Protein AF-A0A5J4Q6C2-F1 (afdb_monomer_lite)

Organism: NCBI:txid433724

Structure (mmCIF, N/CA/C/O backbone):
data_AF-A0A5J4Q6C2-F1
#
_entry.id   AF-A0A5J4Q6C2-F1
#
loop_
_atom_site.group_PDB
_atom_site.id
_atom_site.type_symbol
_atom_site.label_atom_id
_atom_site.label_alt_id
_atom_site.label_comp_id
_atom_site.label_asym_id
_atom_site.label_entity_id
_atom_site.label_seq_id
_atom_site.pdbx_PDB_ins_code
_atom_site.Cartn_x
_atom_site.Cartn_y
_atom_site.Cartn_z
_atom_site.occupancy
_atom_site.B_iso_or_equiv
_atom_site.auth_seq_id
_atom_site.auth_comp_id
_atom_site.auth_asym_id
_atom_site.auth_atom_id
_atom_site.pdbx_PDB_model_num
ATOM 1 N N . MET A 1 1 ? 14.362 -7.631 -6.590 1.00 84.69 1 MET A N 1
ATOM 2 C CA . MET A 1 1 ? 13.010 -8.048 -6.154 1.00 84.69 1 MET A CA 1
ATOM 3 C C . MET A 1 1 ? 12.678 -9.332 -6.895 1.00 84.69 1 MET A C 1
ATOM 5 O O . MET A 1 1 ? 13.134 -9.433 -8.028 1.00 84.69 1 MET A O 1
ATOM 9 N N . PRO A 1 2 ? 11.970 -10.298 -6.285 1.00 91.44 2 PRO A N 1
ATOM 10 C CA . PRO A 1 2 ? 11.477 -11.477 -7.006 1.00 91.44 2 PRO A CA 1
ATOM 11 C C . PRO A 1 2 ? 10.452 -11.063 -8.069 1.00 91.44 2 PRO A C 1
ATOM 13 O O . PRO A 1 2 ? 9.849 -9.998 -7.936 1.00 91.44 2 PRO A O 1
ATOM 16 N N . ASP A 1 3 ? 10.239 -11.895 -9.088 1.00 93.44 3 ASP A N 1
ATOM 17 C CA . ASP A 1 3 ? 9.313 -11.585 -10.184 1.00 93.44 3 ASP A CA 1
ATOM 18 C C . ASP A 1 3 ? 7.889 -11.348 -9.668 1.00 93.44 3 ASP A C 1
ATOM 20 O O . ASP A 1 3 ? 7.301 -10.309 -9.969 1.00 93.44 3 ASP A O 1
ATOM 24 N N . THR A 1 4 ? 7.373 -12.232 -8.810 1.00 95.50 4 THR A N 1
ATOM 25 C CA . THR A 1 4 ? 6.121 -12.018 -8.069 1.00 95.50 4 THR A CA 1
ATOM 26 C C . THR A 1 4 ? 6.303 -12.245 -6.570 1.00 95.50 4 THR A C 1
ATOM 28 O O . THR A 1 4 ? 7.171 -13.003 -6.136 1.00 95.50 4 THR A O 1
ATOM 31 N N . PHE A 1 5 ? 5.512 -11.552 -5.750 1.00 96.12 5 PHE A N 1
ATOM 32 C CA . PHE A 1 5 ? 5.526 -11.708 -4.294 1.00 96.12 5 PHE A CA 1
ATOM 33 C C . PHE A 1 5 ? 4.221 -11.241 -3.647 1.00 96.12 5 PHE A C 1
ATOM 35 O O . PHE A 1 5 ? 3.514 -10.386 -4.180 1.00 96.12 5 PHE A O 1
ATOM 42 N N . PHE A 1 6 ? 3.934 -11.764 -2.456 1.00 97.75 6 PHE A N 1
ATOM 43 C CA . PHE A 1 6 ? 2.833 -11.296 -1.618 1.00 97.75 6 PHE A CA 1
ATOM 44 C C . PHE A 1 6 ? 3.297 -10.239 -0.611 1.00 97.75 6 PHE A C 1
ATOM 46 O O . PHE A 1 6 ? 4.361 -10.376 -0.009 1.00 97.75 6 PHE A O 1
ATOM 53 N N . ILE A 1 7 ? 2.495 -9.195 -0.393 1.00 97.69 7 ILE A N 1
ATOM 54 C CA . ILE A 1 7 ? 2.758 -8.156 0.617 1.00 97.69 7 ILE A CA 1
ATOM 55 C C . ILE A 1 7 ? 1.456 -7.624 1.228 1.00 97.69 7 ILE A C 1
ATOM 57 O O . ILE A 1 7 ? 0.423 -7.574 0.555 1.00 97.69 7 ILE A O 1
ATOM 61 N N . LYS A 1 8 ? 1.496 -7.192 2.498 1.00 97.19 8 LYS A N 1
ATOM 62 C CA . LYS A 1 8 ? 0.389 -6.476 3.161 1.00 97.19 8 LYS A CA 1
ATOM 63 C C . LYS A 1 8 ? 0.413 -5.003 2.769 1.00 97.19 8 LYS A C 1
ATOM 65 O O . LYS A 1 8 ? 0.786 -4.133 3.562 1.00 97.19 8 LYS A O 1
ATOM 70 N N . TRP A 1 9 ? 0.111 -4.747 1.503 1.00 96.56 9 TRP A N 1
ATOM 71 C CA . TRP A 1 9 ? 0.002 -3.416 0.912 1.00 96.56 9 TRP A CA 1
ATOM 72 C C . TRP A 1 9 ? -0.647 -3.517 -0.466 1.00 96.56 9 TRP A C 1
ATOM 74 O O . TRP A 1 9 ? -0.399 -4.486 -1.174 1.00 96.56 9 TRP A O 1
ATOM 84 N N . THR A 1 10 ? -1.418 -2.516 -0.885 1.00 94.00 10 THR A N 1
ATOM 85 C CA . THR A 1 10 ? -1.901 -2.396 -2.270 1.00 94.00 10 THR A CA 1
ATOM 86 C C . THR A 1 10 ? -1.626 -1.017 -2.844 1.00 94.00 10 THR A C 1
ATOM 88 O O . THR A 1 10 ? -1.956 -0.002 -2.224 1.00 94.00 10 THR A O 1
ATOM 91 N N . GLY A 1 11 ? -1.094 -0.989 -4.065 1.00 87.75 11 GLY A N 1
ATOM 92 C CA . GLY A 1 11 ? -0.982 0.221 -4.870 1.00 87.75 11 GLY A CA 1
ATOM 93 C C . GLY A 1 11 ? -2.296 0.603 -5.552 1.00 87.75 11 GLY A C 1
ATOM 94 O O . GLY A 1 11 ? -3.232 -0.189 -5.633 1.00 87.75 11 GLY A O 1
ATOM 95 N N . SER A 1 12 ? -2.355 1.833 -6.064 1.00 87.06 12 SER A N 1
ATOM 96 C CA . SER A 1 12 ? -3.501 2.360 -6.821 1.00 87.06 12 SER A CA 1
ATOM 97 C C . SER A 1 12 ? -3.299 2.356 -8.340 1.00 87.06 12 SER A C 1
ATOM 99 O O . SER A 1 12 ? -4.213 2.729 -9.071 1.00 87.06 12 SER A O 1
ATOM 101 N N . TRP A 1 13 ? -2.111 1.991 -8.828 1.00 86.31 13 TRP A N 1
ATOM 102 C CA . TRP A 1 13 ? -1.791 1.929 -10.258 1.00 86.31 13 TRP A CA 1
ATOM 103 C C . TRP A 1 13 ? -1.646 0.479 -10.690 1.00 86.31 13 TRP A C 1
ATOM 105 O O . TRP A 1 13 ? -0.962 -0.282 -10.012 1.00 86.31 13 TRP A O 1
ATOM 115 N N . GLY A 1 14 ? -2.281 0.116 -11.808 1.00 86.00 14 GLY A N 1
ATOM 116 C CA . GLY A 1 14 ? -2.191 -1.241 -12.350 1.00 86.00 14 GLY A CA 1
ATOM 117 C C . GLY A 1 14 ? -2.657 -2.314 -11.362 1.00 86.00 14 GLY A C 1
ATOM 118 O O . GLY A 1 14 ? -1.947 -3.290 -11.149 1.00 86.00 14 GLY A O 1
ATOM 119 N N . TRP A 1 15 ? -3.809 -2.110 -10.715 1.00 93.19 15 TRP A N 1
ATOM 120 C CA . TRP A 1 15 ? -4.360 -3.042 -9.729 1.00 93.19 15 TRP A CA 1
ATOM 121 C C . TRP A 1 15 ? -5.584 -3.778 -10.288 1.00 93.19 15 TRP A C 1
ATOM 123 O O . TRP A 1 15 ? -6.298 -3.263 -11.147 1.00 93.19 15 TRP A O 1
ATOM 133 N N . ALA A 1 16 ? -5.838 -4.969 -9.756 1.00 93.94 16 ALA A N 1
ATOM 134 C CA . ALA A 1 16 ? -7.052 -5.738 -9.993 1.00 93.94 16 ALA A CA 1
ATOM 135 C C . ALA A 1 16 ? -7.453 -6.456 -8.700 1.00 93.94 16 ALA A C 1
ATOM 137 O O . ALA A 1 16 ? -6.629 -6.674 -7.808 1.00 93.94 16 ALA A O 1
ATOM 138 N N . THR A 1 17 ? -8.723 -6.833 -8.586 1.00 96.19 17 THR A N 1
ATOM 139 C CA . THR A 1 17 ? -9.214 -7.622 -7.457 1.00 96.19 17 THR A CA 1
ATOM 140 C C . THR A 1 17 ? -10.336 -8.551 -7.894 1.00 96.19 17 THR A C 1
ATOM 142 O O . THR A 1 17 ? -11.025 -8.291 -8.877 1.00 96.19 17 THR A O 1
ATOM 145 N N . TRP A 1 18 ? -10.520 -9.636 -7.149 1.00 96.31 18 TRP A N 1
ATOM 146 C CA . TRP A 1 18 ? -11.622 -10.571 -7.349 1.00 96.31 18 TRP A CA 1
ATOM 147 C C . TRP A 1 18 ? -12.850 -10.117 -6.558 1.00 96.31 18 TRP A C 1
ATOM 149 O O . TRP A 1 18 ? -12.697 -9.568 -5.466 1.00 96.31 18 TRP A O 1
ATOM 159 N N . ASP A 1 19 ? -14.056 -10.440 -7.036 1.00 97.56 19 ASP A N 1
ATOM 160 C CA . ASP A 1 19 ? -15.325 -10.130 -6.346 1.00 97.56 19 ASP A CA 1
ATOM 161 C C . ASP A 1 19 ? -15.301 -10.528 -4.859 1.00 97.56 19 ASP A C 1
ATOM 163 O O . ASP A 1 19 ? -15.610 -9.731 -3.973 1.00 97.56 19 ASP A O 1
ATOM 167 N N . LYS A 1 20 ? -14.817 -11.742 -4.566 1.00 96.81 20 LYS A N 1
ATOM 168 C CA . LYS A 1 20 ? -14.686 -12.242 -3.190 1.00 96.81 20 LYS A CA 1
ATOM 169 C C . LYS A 1 20 ? -13.833 -11.340 -2.295 1.00 96.81 20 LYS A C 1
ATOM 171 O O . LYS A 1 20 ? -14.146 -11.177 -1.124 1.00 96.81 20 LYS A O 1
ATOM 176 N N . SER A 1 21 ? -12.766 -10.759 -2.842 1.00 96.00 21 SER A N 1
ATOM 177 C CA . SER A 1 21 ? -11.870 -9.873 -2.104 1.00 96.00 21 SER A CA 1
ATOM 178 C C . SER A 1 21 ? -12.471 -8.478 -1.980 1.00 96.00 21 SER A C 1
ATOM 180 O O . SER A 1 21 ? -12.341 -7.856 -0.930 1.00 96.00 21 SER A O 1
ATOM 182 N N . TRP A 1 22 ? -13.177 -8.007 -3.012 1.00 96.69 22 TRP A N 1
ATOM 183 C CA . TRP A 1 22 ? -13.838 -6.702 -3.012 1.00 96.69 22 TRP A CA 1
ATOM 184 C C . TRP A 1 22 ? -14.876 -6.556 -1.895 1.00 96.69 22 TRP A C 1
ATOM 186 O O . TRP A 1 22 ? -14.991 -5.488 -1.298 1.00 96.69 22 TRP A O 1
ATOM 196 N N . LYS A 1 23 ? -15.547 -7.652 -1.518 1.00 97.69 23 LYS A N 1
ATOM 197 C CA . LYS A 1 23 ? -16.475 -7.706 -0.371 1.00 97.69 23 LYS A CA 1
ATOM 198 C C . LYS A 1 23 ? -15.844 -7.311 0.969 1.00 97.69 23 LYS A C 1
ATOM 200 O O . LYS A 1 23 ? -16.567 -7.014 1.914 1.00 97.69 23 LYS A O 1
ATOM 205 N N . HIS A 1 24 ? -14.515 -7.289 1.078 1.00 97.44 24 HIS A N 1
ATOM 206 C CA . HIS A 1 24 ? -13.821 -6.821 2.279 1.00 97.44 24 HIS A CA 1
ATOM 207 C C . HIS A 1 24 ? -13.641 -5.303 2.348 1.00 97.44 24 HIS A C 1
ATOM 209 O O . HIS A 1 24 ? -13.173 -4.810 3.376 1.00 97.44 24 HIS A O 1
ATOM 215 N N . PHE A 1 25 ? -13.974 -4.563 1.288 1.00 98.06 25 PHE A N 1
ATOM 216 C CA . PHE A 1 25 ? -13.825 -3.116 1.277 1.00 98.06 25 PHE A CA 1
ATOM 217 C C . PHE A 1 25 ? -14.717 -2.463 2.336 1.00 98.06 25 PHE A C 1
ATOM 219 O O . PHE A 1 25 ? -15.936 -2.618 2.331 1.00 98.06 25 PHE A O 1
ATOM 226 N N . ASN A 1 26 ? -14.097 -1.686 3.223 1.00 98.00 26 ASN A N 1
ATOM 227 C CA . ASN A 1 26 ? -14.793 -0.850 4.183 1.00 98.00 26 ASN A CA 1
ATOM 228 C C . ASN A 1 26 ? -14.675 0.624 3.749 1.00 98.00 26 ASN A C 1
ATOM 230 O O . ASN A 1 26 ? -13.583 1.198 3.785 1.00 98.00 26 ASN A O 1
ATOM 234 N N . PRO A 1 27 ? -15.777 1.282 3.350 1.00 97.00 27 PRO A N 1
ATOM 235 C CA . PRO A 1 27 ? -15.735 2.689 2.970 1.00 97.00 27 PRO A CA 1
ATOM 236 C C . PRO A 1 27 ? -15.605 3.637 4.175 1.00 97.00 27 PRO A C 1
ATOM 238 O O . PRO A 1 27 ? -15.321 4.821 3.978 1.00 97.00 27 PRO A O 1
ATOM 241 N N . ASN A 1 28 ? -15.798 3.170 5.410 1.00 98.19 28 ASN A N 1
ATOM 242 C CA . ASN A 1 28 ? -15.724 4.000 6.608 1.00 98.19 28 ASN A CA 1
ATOM 243 C C . ASN A 1 28 ? -14.264 4.181 7.064 1.00 98.19 28 ASN A C 1
ATOM 245 O O . ASN A 1 28 ? -13.693 3.335 7.754 1.00 98.19 28 ASN A O 1
ATOM 249 N N . GLY A 1 29 ? -13.658 5.312 6.688 1.00 97.88 29 GLY A N 1
ATOM 250 C CA . GLY A 1 29 ? -12.275 5.638 7.044 1.00 97.88 29 GLY A CA 1
ATOM 251 C C . GLY A 1 29 ? -12.045 5.738 8.555 1.00 97.88 29 GLY A C 1
ATOM 252 O O . GLY A 1 29 ? -11.008 5.293 9.042 1.00 97.88 29 GLY A O 1
ATOM 253 N N . GLN A 1 30 ? -13.011 6.271 9.308 1.00 98.50 30 GLN A N 1
ATOM 254 C CA . GLN A 1 30 ? -12.937 6.412 10.763 1.00 98.50 30 GLN A CA 1
ATOM 255 C C . GLN A 1 30 ? -12.865 5.046 11.453 1.00 98.50 30 GLN A C 1
ATOM 257 O O . GLN A 1 30 ? -12.044 4.861 12.351 1.00 98.50 30 GLN A O 1
ATOM 262 N N . ALA A 1 31 ? -13.677 4.081 11.009 1.00 98.62 31 ALA A N 1
ATOM 263 C CA . ALA A 1 31 ? -13.631 2.710 11.517 1.00 98.62 31 ALA A CA 1
ATOM 264 C C . ALA A 1 31 ? -12.261 2.065 11.252 1.00 98.62 31 ALA A C 1
ATOM 266 O O . ALA A 1 31 ? -11.632 1.551 12.175 1.00 98.62 31 ALA A O 1
ATOM 267 N N . LEU A 1 32 ? -11.749 2.196 10.024 1.00 98.69 32 LEU A N 1
ATOM 268 C CA . LEU A 1 32 ? -10.431 1.680 9.643 1.00 98.69 32 LEU A CA 1
ATOM 269 C C . LEU A 1 32 ? -9.292 2.296 10.464 1.00 98.69 32 LEU A C 1
ATOM 271 O O . LEU A 1 32 ? -8.392 1.588 10.912 1.00 98.69 32 LEU A O 1
ATOM 275 N N . LEU A 1 33 ? -9.323 3.614 10.680 1.00 98.75 33 LEU A N 1
ATOM 276 C CA . LEU A 1 33 ? -8.323 4.293 11.502 1.00 98.75 33 LEU A CA 1
ATOM 277 C C . LEU A 1 33 ? -8.369 3.798 12.953 1.00 98.75 33 LEU A C 1
ATOM 279 O O . LEU A 1 33 ? -7.318 3.525 13.531 1.00 98.75 33 LEU A O 1
ATOM 283 N N . LYS A 1 34 ? -9.572 3.628 13.513 1.00 98.75 34 LYS A N 1
ATOM 284 C CA . LYS A 1 34 ? -9.761 3.104 14.869 1.00 98.75 34 LYS A CA 1
ATOM 285 C C . LYS A 1 34 ? -9.193 1.692 15.016 1.00 98.75 34 LYS A C 1
ATOM 287 O O . LYS A 1 34 ? -8.523 1.421 16.012 1.00 98.75 34 LYS A O 1
ATOM 292 N N . GLU A 1 35 ? -9.432 0.811 14.045 1.00 98.62 35 GLU A N 1
ATOM 293 C CA . GLU A 1 35 ? -8.869 -0.547 14.023 1.00 98.62 35 GLU A CA 1
ATOM 294 C C . GLU A 1 35 ? -7.334 -0.517 13.986 1.00 98.62 35 GLU A C 1
ATOM 296 O O . GLU A 1 35 ? -6.681 -1.179 14.796 1.00 98.62 35 GLU A O 1
ATOM 301 N N . LEU A 1 36 ? -6.746 0.315 13.117 1.00 98.75 36 LEU A N 1
ATOM 302 C CA . LEU A 1 36 ? -5.292 0.487 13.036 1.00 98.75 36 LEU A CA 1
ATOM 303 C C . LEU A 1 36 ? -4.683 0.980 14.357 1.00 98.75 36 LEU A C 1
ATOM 305 O O . LEU A 1 36 ? -3.617 0.513 14.759 1.00 98.75 36 LEU A O 1
ATOM 309 N N . GLU A 1 37 ? -5.322 1.941 15.021 1.00 98.56 37 GLU A N 1
ATOM 310 C CA . GLU A 1 37 ? -4.828 2.530 16.270 1.00 98.56 37 GLU A CA 1
ATOM 311 C C . GLU A 1 37 ? -4.997 1.578 17.456 1.00 98.56 37 GLU A C 1
ATOM 313 O O . GLU A 1 37 ? -4.045 1.364 18.208 1.00 98.56 37 GLU A O 1
ATOM 318 N N . THR A 1 38 ? -6.163 0.939 17.572 1.00 98.38 38 THR A N 1
ATOM 319 C CA . THR A 1 38 ? -6.459 -0.037 18.633 1.00 98.38 38 THR A CA 1
ATOM 320 C C . THR A 1 38 ? -5.535 -1.250 18.532 1.00 98.38 38 THR A C 1
ATOM 322 O O . THR A 1 38 ? -4.997 -1.706 19.539 1.00 98.38 38 THR A O 1
ATOM 325 N N . GLY A 1 39 ? -5.270 -1.724 17.312 1.00 97.94 39 GLY A N 1
ATOM 326 C CA . GLY A 1 39 ? -4.318 -2.804 17.054 1.00 97.94 39 GLY A CA 1
ATOM 327 C C . GLY A 1 39 ? -2.842 -2.397 17.154 1.00 97.94 39 GLY A C 1
ATOM 328 O O . GLY A 1 39 ? -1.973 -3.242 16.958 1.00 97.94 39 GLY A O 1
ATOM 329 N N . LYS A 1 40 ? -2.525 -1.117 17.417 1.00 98.38 40 LYS A N 1
ATOM 330 C CA . LYS A 1 40 ? -1.151 -0.565 17.388 1.00 98.38 40 LYS A CA 1
ATOM 331 C C . LYS A 1 40 ? -0.421 -0.832 16.060 1.00 98.38 40 LYS A C 1
ATOM 333 O O . LYS A 1 40 ? 0.800 -0.968 16.008 1.00 98.38 40 LYS A O 1
ATOM 338 N N . LEU A 1 41 ? -1.177 -0.870 14.966 1.00 98.44 41 LEU A N 1
ATOM 339 C CA . LEU A 1 41 ? -0.723 -1.267 13.635 1.00 98.44 41 LEU A CA 1
ATOM 340 C C . LEU A 1 41 ? -0.231 -0.098 12.772 1.00 98.44 41 LEU A C 1
ATOM 342 O O . LEU A 1 41 ? 0.386 -0.322 11.731 1.00 98.44 41 LEU A O 1
ATOM 346 N N . THR A 1 42 ? -0.478 1.147 13.188 1.00 98.50 42 THR A N 1
ATOM 347 C CA . THR A 1 42 ? -0.178 2.360 12.401 1.00 98.50 42 THR A CA 1
ATOM 348 C C . THR A 1 42 ? 1.282 2.443 11.956 1.00 98.50 42 THR A C 1
ATOM 350 O O . THR A 1 42 ? 1.551 2.757 10.799 1.00 98.50 42 THR A O 1
ATOM 353 N N . ARG A 1 43 ? 2.239 2.093 12.828 1.00 98.12 43 ARG A N 1
ATOM 354 C CA . ARG A 1 43 ? 3.670 2.084 12.478 1.00 98.12 43 ARG A CA 1
ATOM 355 C C . ARG A 1 43 ? 3.975 1.079 11.372 1.00 98.12 43 ARG A C 1
ATOM 357 O O . ARG A 1 43 ? 4.709 1.409 10.443 1.00 98.12 43 ARG A O 1
ATOM 364 N N . THR A 1 44 ? 3.408 -0.122 11.456 1.00 98.06 44 THR A N 1
ATOM 365 C CA . THR A 1 44 ? 3.580 -1.156 10.435 1.00 98.06 44 THR A CA 1
ATOM 366 C C . THR A 1 44 ? 2.920 -0.714 9.135 1.00 98.06 44 THR A C 1
ATOM 368 O O . THR A 1 44 ? 3.584 -0.732 8.103 1.00 98.06 44 THR A O 1
ATOM 371 N N . PHE A 1 45 ? 1.676 -0.227 9.183 1.00 98.38 45 PHE A N 1
ATOM 372 C CA . PHE A 1 45 ? 0.941 0.312 8.031 1.00 98.38 45 PHE A CA 1
ATOM 373 C C . PHE A 1 45 ? 1.716 1.420 7.296 1.00 98.38 45 PHE A C 1
ATOM 375 O O . PHE A 1 45 ? 1.726 1.473 6.068 1.00 98.38 45 PHE A O 1
ATOM 382 N N . ASP A 1 46 ? 2.455 2.240 8.044 1.00 98.19 46 ASP A N 1
ATOM 383 C CA . ASP A 1 46 ? 3.314 3.320 7.545 1.00 98.19 46 ASP A CA 1
ATOM 384 C C . ASP A 1 46 ? 4.720 2.871 7.103 1.00 98.19 46 ASP A C 1
ATOM 386 O O . ASP A 1 46 ? 5.619 3.704 6.955 1.00 98.19 46 ASP A O 1
ATOM 390 N N . PHE A 1 47 ? 4.948 1.568 6.898 1.00 97.69 47 PHE A N 1
ATOM 391 C CA . PHE A 1 47 ? 6.273 1.004 6.598 1.00 97.69 47 PHE A CA 1
ATOM 392 C C . PHE A 1 47 ? 7.330 1.500 7.592 1.00 97.69 47 PHE A C 1
ATOM 394 O O . PHE A 1 47 ? 8.320 2.130 7.225 1.00 97.69 47 PHE A O 1
ATOM 401 N N . ASN A 1 48 ? 7.075 1.305 8.885 1.00 97.19 48 ASN A N 1
ATOM 402 C CA . ASN A 1 48 ? 7.945 1.767 9.968 1.00 97.19 48 ASN A CA 1
ATOM 403 C C . ASN A 1 48 ? 8.209 3.284 9.939 1.00 97.19 48 ASN A C 1
ATOM 405 O O . ASN A 1 48 ? 9.299 3.754 10.288 1.00 97.19 48 ASN A O 1
ATOM 409 N N . GLY A 1 49 ? 7.202 4.052 9.518 1.00 95.62 49 GLY A N 1
ATOM 410 C CA . GLY A 1 49 ? 7.254 5.509 9.399 1.00 95.62 49 GLY A CA 1
ATOM 411 C C . GLY A 1 49 ? 7.953 6.021 8.136 1.00 95.62 49 GLY A C 1
ATOM 412 O O . GLY A 1 49 ? 8.151 7.229 8.008 1.00 95.62 49 GLY A O 1
ATOM 413 N N . ALA A 1 50 ? 8.336 5.144 7.203 1.00 95.69 50 ALA A N 1
ATOM 414 C CA . ALA A 1 50 ? 8.942 5.553 5.938 1.00 95.69 50 ALA A CA 1
ATOM 415 C C . ALA A 1 50 ? 7.954 6.280 5.015 1.00 95.69 50 ALA A C 1
ATOM 417 O O . ALA A 1 50 ? 8.357 7.167 4.257 1.00 95.69 50 ALA A O 1
ATOM 418 N N . TYR A 1 51 ? 6.664 5.950 5.103 1.00 95.12 51 TYR A N 1
ATOM 419 C CA . TYR A 1 51 ? 5.602 6.641 4.381 1.00 95.12 51 TYR A CA 1
ATOM 420 C C . TYR A 1 51 ? 4.450 7.019 5.315 1.00 95.12 51 TYR A C 1
ATOM 422 O O . TYR A 1 51 ? 4.285 6.443 6.379 1.00 95.12 51 TYR A O 1
ATOM 430 N N . ARG A 1 52 ? 3.654 8.030 4.949 1.00 95.12 52 ARG A N 1
ATOM 431 C CA . ARG A 1 52 ? 2.611 8.605 5.822 1.00 95.12 52 ARG A CA 1
ATOM 432 C C . ARG A 1 52 ? 1.205 8.162 5.395 1.00 95.12 52 ARG A C 1
ATOM 434 O O . ARG A 1 52 ? 0.352 9.019 5.149 1.00 95.12 52 ARG A O 1
ATOM 441 N N . PHE A 1 53 ? 0.960 6.857 5.288 1.00 97.38 53 PHE A 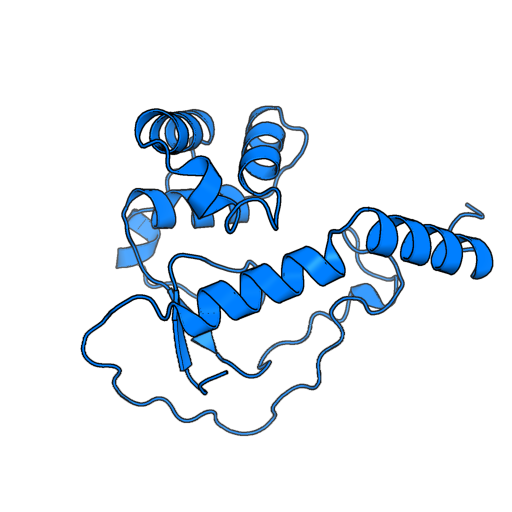N 1
ATOM 442 C CA . PHE A 1 53 ? -0.347 6.296 4.919 1.00 97.38 53 PHE A CA 1
ATOM 443 C C . PHE A 1 53 ? -1.417 6.578 5.982 1.00 97.38 53 PHE A C 1
ATOM 445 O O . PHE A 1 53 ? -2.509 7.023 5.636 1.00 97.38 53 PHE A O 1
ATOM 452 N N . THR A 1 54 ? -1.097 6.469 7.271 1.00 98.25 54 THR A N 1
ATOM 453 C CA . THR A 1 54 ? -2.016 6.821 8.365 1.00 98.25 54 THR A CA 1
ATOM 454 C C . THR A 1 54 ? -2.428 8.292 8.280 1.00 98.25 54 THR A C 1
ATOM 456 O O . THR A 1 54 ? -3.599 8.636 8.434 1.00 98.25 54 THR A O 1
ATOM 459 N N . ARG A 1 55 ? -1.490 9.198 7.954 1.00 97.50 55 ARG A N 1
ATOM 460 C CA . ARG A 1 55 ? -1.829 10.613 7.696 1.00 97.50 55 ARG A CA 1
ATOM 461 C C . ARG A 1 55 ? -2.724 10.760 6.468 1.00 97.50 55 ARG A C 1
ATOM 463 O O . ARG A 1 55 ? -3.617 11.599 6.479 1.00 97.50 55 ARG A O 1
ATOM 470 N N . MET A 1 56 ? -2.458 10.004 5.405 1.00 97.19 56 MET A N 1
ATOM 471 C CA . MET A 1 56 ? -3.272 10.032 4.191 1.00 97.19 56 MET A CA 1
ATOM 472 C C . MET A 1 56 ? -4.716 9.604 4.479 1.00 97.19 56 MET A C 1
ATOM 474 O O . MET A 1 56 ? -5.630 10.260 3.984 1.00 97.19 56 MET A O 1
ATOM 478 N N . LEU A 1 57 ? -4.912 8.584 5.323 1.00 98.31 57 LEU A N 1
ATOM 479 C CA . LEU A 1 57 ? -6.227 8.135 5.781 1.00 98.31 57 LEU A CA 1
ATOM 480 C C . LEU A 1 57 ? -6.924 9.204 6.636 1.00 98.31 57 LEU A C 1
ATOM 482 O O . LEU A 1 57 ? -8.066 9.545 6.355 1.00 98.31 57 LEU A O 1
ATOM 486 N N . ARG A 1 58 ? -6.222 9.823 7.599 1.00 98.44 58 ARG A N 1
ATOM 487 C CA . ARG A 1 58 ? -6.764 10.956 8.382 1.00 98.44 58 ARG A CA 1
ATOM 488 C C . ARG A 1 58 ? -7.218 12.117 7.496 1.00 98.44 58 ARG A C 1
ATOM 490 O O . ARG A 1 58 ? -8.323 12.615 7.648 1.00 98.44 58 ARG A O 1
ATOM 497 N N . ARG A 1 59 ? -6.418 12.498 6.494 1.00 97.94 59 ARG A N 1
ATOM 498 C CA . ARG A 1 59 ? -6.818 13.543 5.533 1.00 97.94 59 ARG A CA 1
ATOM 499 C C . ARG A 1 59 ? -8.015 13.134 4.679 1.00 97.94 59 ARG A C 1
ATOM 501 O O . ARG A 1 59 ? -8.772 14.010 4.280 1.00 97.94 59 ARG A O 1
ATOM 508 N N . GLN A 1 60 ? -8.162 11.843 4.380 1.00 97.44 60 GLN A N 1
ATOM 509 C CA . GLN A 1 60 ? -9.322 11.329 3.655 1.00 97.44 60 GLN A CA 1
ATOM 510 C C . GLN A 1 60 ? -10.594 11.432 4.505 1.00 97.44 60 GLN A C 1
ATOM 512 O O . GLN A 1 60 ? -11.616 11.892 4.010 1.00 97.44 60 GLN A O 1
ATOM 517 N N . ILE A 1 61 ? -10.499 11.102 5.793 1.00 97.69 61 ILE A N 1
ATOM 518 C CA . ILE A 1 61 ? -11.561 11.293 6.791 1.00 97.69 61 ILE A CA 1
ATOM 519 C C . ILE A 1 61 ? -11.957 12.771 6.921 1.00 97.69 61 ILE A C 1
ATOM 521 O O . ILE A 1 61 ? -13.138 13.094 6.953 1.00 97.69 61 ILE A O 1
ATOM 525 N N . GLU A 1 62 ? -10.974 13.672 6.948 1.00 97.44 62 GLU A N 1
ATOM 526 C CA . GLU A 1 62 ? -11.179 15.125 7.029 1.00 97.44 62 GLU A CA 1
ATOM 527 C C . GLU A 1 62 ? -11.719 15.755 5.726 1.00 97.44 62 GLU A C 1
ATOM 529 O O . GLU A 1 62 ? -11.855 16.974 5.656 1.00 97.44 62 GLU A O 1
ATOM 534 N N . GLY A 1 63 ? -11.939 14.980 4.657 1.00 95.25 63 GLY A N 1
ATOM 535 C CA . GLY A 1 63 ? -12.372 15.503 3.353 1.00 95.25 63 GLY A CA 1
ATOM 536 C C . GLY A 1 63 ? -11.287 16.250 2.563 1.00 95.25 63 GLY A C 1
ATOM 537 O O . GLY A 1 63 ? -11.536 16.740 1.468 1.00 95.25 63 GLY A O 1
ATOM 538 N N . LYS A 1 64 ? -10.046 16.292 3.063 1.00 94.56 64 LYS A N 1
ATOM 539 C CA . LYS A 1 64 ? -8.886 16.927 2.399 1.00 94.56 64 LYS A CA 1
ATOM 540 C C . LYS A 1 64 ? -8.228 16.033 1.343 1.00 94.56 64 LYS A C 1
ATOM 542 O O . LYS A 1 64 ? -7.190 16.398 0.789 1.00 94.56 64 LYS A O 1
ATOM 547 N N . ASN A 1 65 ? -8.751 14.826 1.155 1.00 87.75 65 ASN A N 1
ATOM 548 C CA . ASN A 1 65 ? -8.309 13.834 0.186 1.00 87.75 65 ASN A CA 1
ATOM 549 C C . ASN A 1 65 ? -9.515 12.962 -0.191 1.00 87.75 65 ASN A C 1
ATOM 551 O O . ASN A 1 65 ? -10.187 12.433 0.686 1.00 87.75 65 ASN A O 1
ATOM 555 N N . ASN A 1 66 ? -9.780 12.771 -1.478 1.00 88.00 66 ASN A N 1
ATOM 556 C CA . ASN A 1 66 ? -10.877 11.929 -1.968 1.00 88.00 66 ASN A CA 1
ATOM 557 C C . ASN A 1 66 ? -10.411 10.519 -2.386 1.00 88.00 66 ASN A C 1
ATOM 559 O O . ASN A 1 66 ? -11.176 9.761 -2.980 1.00 88.00 66 ASN A O 1
ATOM 563 N N . SER A 1 67 ? -9.166 10.142 -2.072 1.00 89.06 67 SER A N 1
ATOM 564 C CA . SER A 1 67 ? -8.593 8.851 -2.454 1.00 89.06 67 SER A CA 1
ATOM 565 C C . SER A 1 67 ? -9.384 7.677 -1.867 1.00 89.06 67 SER A C 1
ATOM 567 O O . SER A 1 67 ? -9.410 7.446 -0.659 1.00 89.06 67 SER A O 1
ATOM 569 N N . TRP A 1 68 ? -10.005 6.882 -2.735 1.00 93.69 68 TRP A N 1
ATOM 570 C CA . TRP A 1 68 ? -10.621 5.612 -2.350 1.00 93.69 68 TRP A CA 1
ATOM 571 C C . TRP A 1 68 ? -9.557 4.544 -2.028 1.00 93.69 68 TRP A C 1
ATOM 573 O O . TRP A 1 68 ? -9.752 3.721 -1.134 1.00 93.69 68 TRP A O 1
ATOM 583 N N . ALA A 1 69 ? -8.400 4.606 -2.696 1.00 95.62 69 ALA A N 1
ATOM 584 C CA . ALA A 1 69 ? -7.347 3.599 -2.610 1.00 95.62 69 ALA A CA 1
ATOM 585 C C . ALA A 1 69 ? -6.724 3.486 -1.210 1.00 95.62 69 ALA A C 1
ATOM 587 O O . ALA A 1 69 ? -6.374 2.387 -0.786 1.00 95.62 69 ALA A O 1
ATOM 588 N N . ILE A 1 70 ? -6.623 4.586 -0.450 1.00 97.62 70 ILE A N 1
ATOM 589 C CA . ILE A 1 70 ? -6.117 4.511 0.931 1.00 97.62 70 ILE A CA 1
ATOM 590 C C . ILE A 1 70 ? -7.064 3.728 1.850 1.00 97.62 70 ILE A C 1
ATOM 592 O O . ILE A 1 70 ? -6.596 2.981 2.709 1.00 97.62 70 ILE A O 1
ATOM 596 N N . ARG A 1 71 ? -8.385 3.840 1.638 1.00 97.81 71 ARG A N 1
ATOM 597 C CA . ARG A 1 71 ? -9.385 3.044 2.366 1.00 97.81 71 ARG A CA 1
ATOM 598 C C . ARG A 1 71 ? -9.320 1.578 1.959 1.00 97.81 71 ARG A C 1
ATOM 600 O O . ARG A 1 71 ? -9.419 0.712 2.821 1.00 97.81 71 ARG A O 1
ATOM 607 N N . TRP A 1 72 ? -9.095 1.295 0.676 1.00 97.94 72 TRP A N 1
ATOM 608 C CA . TRP A 1 72 ? -8.901 -0.073 0.194 1.00 97.94 72 TRP A CA 1
ATOM 609 C C . TRP A 1 72 ? -7.666 -0.735 0.811 1.00 97.94 72 TRP A C 1
ATOM 611 O O . TRP A 1 72 ? -7.785 -1.793 1.427 1.00 97.94 72 TRP A O 1
ATOM 621 N N . ASN A 1 73 ? -6.513 -0.063 0.757 1.00 98.12 73 ASN A N 1
ATOM 622 C CA . ASN A 1 73 ? -5.281 -0.544 1.380 1.00 98.12 73 ASN A CA 1
ATOM 623 C C . ASN A 1 73 ? -5.473 -0.802 2.884 1.00 98.12 73 ASN A C 1
ATOM 625 O O . ASN A 1 73 ? -5.089 -1.855 3.381 1.00 98.12 73 ASN A O 1
ATOM 629 N N . ALA A 1 74 ? -6.115 0.124 3.607 1.00 98.38 74 ALA A N 1
ATOM 630 C CA . ALA A 1 74 ? -6.411 -0.058 5.027 1.00 98.38 74 ALA A CA 1
ATOM 631 C C . ALA A 1 74 ? -7.383 -1.225 5.287 1.00 98.38 74 ALA A C 1
ATOM 633 O O . ALA A 1 74 ? -7.137 -2.002 6.203 1.00 98.38 74 ALA A O 1
ATOM 634 N N . SER A 1 75 ? -8.427 -1.393 4.463 1.00 98.50 75 SER A N 1
ATOM 635 C CA . SER A 1 75 ? -9.416 -2.482 4.589 1.00 98.50 75 SER A CA 1
ATOM 636 C C . SER A 1 75 ? -8.777 -3.863 4.513 1.00 98.50 75 SER A C 1
ATOM 638 O O . SER A 1 75 ? -9.116 -4.750 5.293 1.00 98.50 75 SER A O 1
ATOM 640 N N . LEU A 1 76 ? -7.844 -4.046 3.578 1.00 98.31 76 LEU A N 1
ATOM 641 C CA . LEU A 1 76 ? -7.110 -5.299 3.450 1.00 98.31 76 LEU A CA 1
ATOM 642 C C . LEU A 1 76 ? -6.094 -5.477 4.575 1.00 98.31 76 LEU A C 1
ATOM 644 O O . LEU A 1 76 ? -5.982 -6.564 5.137 1.00 98.31 76 LEU A O 1
ATOM 648 N N . PHE A 1 77 ? -5.385 -4.402 4.925 1.00 98.50 77 PHE A N 1
ATOM 649 C CA . PHE A 1 77 ? -4.325 -4.441 5.922 1.00 98.50 77 PHE A CA 1
ATOM 650 C C . PHE A 1 77 ? -4.835 -4.856 7.307 1.00 98.50 77 PHE A C 1
ATOM 652 O O . PHE A 1 77 ? -4.245 -5.735 7.927 1.00 98.50 77 PHE A O 1
ATOM 659 N N . VAL A 1 78 ? -5.944 -4.275 7.784 1.00 98.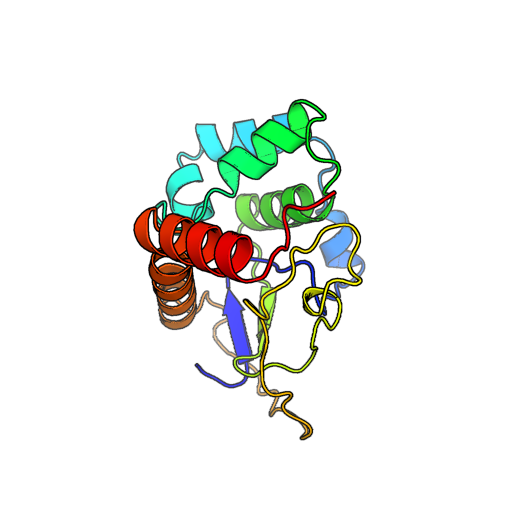31 78 VAL A N 1
ATOM 660 C CA . VAL A 1 78 ? -6.516 -4.621 9.104 1.00 98.31 78 VAL A CA 1
ATOM 661 C C . VAL A 1 78 ? -7.078 -6.047 9.158 1.00 98.31 78 VAL A C 1
ATOM 663 O O . VAL A 1 78 ? -7.225 -6.607 10.239 1.00 98.31 78 VAL A O 1
ATOM 666 N N . LYS A 1 79 ? -7.353 -6.656 7.998 1.00 97.69 79 LYS A N 1
ATOM 667 C CA . LYS A 1 79 ? -7.823 -8.045 7.856 1.00 97.69 79 LYS A CA 1
ATOM 668 C C . LYS A 1 79 ? -6.701 -9.048 7.581 1.00 97.69 79 LYS A C 1
ATOM 670 O O . LYS A 1 79 ? -6.988 -10.203 7.286 1.00 97.69 79 LYS A O 1
ATOM 675 N N . ASP A 1 80 ? -5.448 -8.610 7.641 1.00 97.25 80 ASP A N 1
ATOM 676 C CA . ASP A 1 80 ? -4.271 -9.426 7.339 1.00 97.25 80 ASP A CA 1
ATOM 677 C C . ASP A 1 80 ? -4.227 -9.997 5.908 1.00 97.25 80 ASP A C 1
ATOM 679 O O . ASP A 1 80 ? -3.582 -11.009 5.638 1.00 97.25 80 ASP A O 1
ATOM 683 N N . ILE A 1 81 ? -4.902 -9.341 4.957 1.00 97.62 81 ILE A N 1
ATOM 684 C CA . ILE A 1 81 ? -5.001 -9.822 3.577 1.00 97.62 81 ILE A CA 1
ATOM 685 C C . ILE A 1 81 ? -3.764 -9.402 2.775 1.00 97.62 81 ILE A C 1
ATOM 687 O O . ILE A 1 81 ? -3.369 -8.234 2.746 1.00 97.62 81 ILE A O 1
ATOM 691 N N . LEU A 1 82 ? -3.184 -10.373 2.071 1.00 97.69 82 LEU A N 1
ATOM 692 C CA . LEU A 1 82 ? -2.044 -10.184 1.181 1.00 97.69 82 LEU A CA 1
ATOM 693 C C . LEU A 1 82 ? -2.487 -9.842 -0.241 1.00 97.69 82 LEU A C 1
ATOM 695 O O . LEU A 1 82 ? -3.478 -10.375 -0.744 1.00 97.69 82 LEU A O 1
ATOM 699 N N . SER A 1 83 ? -1.701 -9.008 -0.917 1.00 97.06 83 SER A N 1
ATOM 700 C CA . SER A 1 83 ? -1.853 -8.740 -2.346 1.00 97.06 83 SER A CA 1
ATOM 701 C C . SER A 1 83 ? -0.645 -9.249 -3.132 1.00 97.06 83 SER A C 1
ATOM 703 O O . SER A 1 83 ? 0.495 -9.179 -2.662 1.00 97.06 83 SER A O 1
ATOM 705 N N . LEU A 1 84 ? -0.897 -9.791 -4.326 1.00 96.19 84 LEU A N 1
ATOM 706 C CA . LEU A 1 84 ? 0.149 -10.219 -5.252 1.00 96.19 84 LEU A CA 1
ATOM 707 C C . LEU A 1 84 ? 0.690 -8.999 -6.002 1.00 96.19 84 LEU A C 1
ATOM 709 O O . LEU A 1 84 ? -0.082 -8.246 -6.592 1.00 96.19 84 LEU A O 1
ATOM 713 N N . ASN A 1 85 ? 2.006 -8.814 -5.985 1.00 95.25 85 ASN A N 1
ATOM 714 C CA . ASN A 1 85 ? 2.697 -7.720 -6.662 1.00 95.25 85 ASN A CA 1
ATOM 715 C C . ASN A 1 85 ? 3.804 -8.269 -7.562 1.00 95.25 85 ASN A C 1
ATOM 717 O O . ASN A 1 85 ? 4.334 -9.354 -7.318 1.00 95.25 85 ASN A O 1
ATOM 721 N N . ALA A 1 86 ? 4.164 -7.488 -8.579 1.00 94.00 86 ALA A N 1
ATOM 722 C CA . ALA A 1 86 ? 5.280 -7.774 -9.468 1.00 94.00 86 ALA A CA 1
ATOM 723 C C . ALA A 1 86 ? 6.546 -7.030 -9.012 1.00 94.00 86 ALA A C 1
ATOM 725 O O . ALA A 1 86 ? 6.487 -5.881 -8.570 1.00 94.00 86 ALA A O 1
ATOM 726 N N . GLY A 1 87 ? 7.711 -7.668 -9.132 1.00 91.94 87 GLY A N 1
ATOM 727 C CA . GLY A 1 87 ? 9.012 -7.046 -8.865 1.00 91.94 87 GLY A CA 1
ATOM 728 C C . GLY A 1 87 ? 9.529 -6.167 -9.998 1.00 91.94 87 GLY A C 1
ATOM 729 O O . GLY A 1 87 ? 10.491 -5.426 -9.794 1.00 91.94 87 GLY A O 1
ATOM 730 N N . ARG A 1 88 ? 8.895 -6.245 -11.171 1.00 91.25 88 ARG A N 1
ATOM 731 C CA . ARG A 1 88 ? 9.178 -5.428 -12.353 1.00 91.25 88 ARG A CA 1
ATOM 732 C C . ARG A 1 88 ? 7.936 -4.628 -12.732 1.00 91.25 88 ARG A C 1
ATOM 734 O O . ARG A 1 88 ? 6.813 -5.070 -12.502 1.00 91.25 88 ARG A O 1
ATOM 741 N N . SER A 1 89 ? 8.147 -3.447 -13.303 1.00 90.69 89 SER A N 1
ATOM 742 C CA . SER A 1 89 ? 7.055 -2.560 -13.696 1.00 90.69 89 SER A CA 1
ATOM 743 C C . SER A 1 89 ? 6.359 -3.094 -14.946 1.00 90.69 89 SER A C 1
ATOM 745 O O . SER A 1 89 ? 6.977 -3.174 -16.002 1.00 90.69 89 SER A O 1
ATOM 747 N N . LEU A 1 90 ? 5.084 -3.460 -14.821 1.00 90.75 90 LEU A N 1
ATOM 748 C CA . LEU A 1 90 ? 4.231 -3.877 -15.944 1.00 90.75 90 LEU A CA 1
ATOM 749 C C . LEU A 1 90 ? 3.281 -2.757 -16.399 1.00 90.75 90 LEU A C 1
ATOM 751 O O . LEU A 1 90 ? 2.586 -2.898 -17.399 1.00 90.75 90 LEU A O 1
ATOM 755 N N . VAL A 1 91 ? 3.227 -1.652 -15.650 1.00 88.88 91 VAL A N 1
ATOM 756 C CA . VAL A 1 91 ? 2.373 -0.492 -15.919 1.00 88.88 91 VAL A CA 1
ATOM 757 C C . VAL A 1 91 ? 3.172 0.771 -15.632 1.00 88.88 91 VAL A C 1
ATOM 759 O O . VAL A 1 91 ? 3.815 0.884 -14.592 1.00 88.88 91 VAL A O 1
ATOM 762 N N . GLN A 1 92 ? 3.085 1.751 -16.526 1.00 86.31 92 GLN A N 1
ATOM 763 C CA . GLN A 1 92 ? 3.729 3.048 -16.371 1.00 86.31 92 GLN A CA 1
ATOM 764 C C . GLN A 1 92 ? 2.665 4.137 -16.273 1.00 86.31 92 GLN A C 1
ATOM 766 O O . GLN A 1 92 ? 1.751 4.201 -17.089 1.00 86.31 92 GLN A O 1
ATOM 771 N N . ASN A 1 93 ? 2.800 5.014 -15.278 1.00 82.94 93 ASN A N 1
ATOM 772 C CA . ASN A 1 93 ? 1.999 6.229 -15.198 1.00 82.94 93 ASN A CA 1
ATOM 773 C C . ASN A 1 93 ? 2.718 7.356 -15.954 1.00 82.94 93 ASN A C 1
ATOM 775 O O . ASN A 1 93 ? 3.757 7.839 -15.501 1.00 82.94 93 ASN A O 1
ATOM 779 N N . THR A 1 94 ? 2.164 7.767 -17.092 1.00 82.69 94 THR A N 1
ATOM 780 C CA . THR A 1 94 ? 2.722 8.827 -17.943 1.00 82.69 94 THR A CA 1
ATOM 781 C C . THR A 1 94 ? 2.396 10.240 -17.457 1.00 82.69 94 THR A C 1
ATOM 783 O O . THR A 1 94 ? 3.081 11.169 -17.856 1.00 82.69 94 THR A O 1
ATOM 786 N N . GLY A 1 95 ? 1.468 10.423 -16.510 1.00 74.88 95 GLY A N 1
ATOM 787 C CA . GLY A 1 95 ? 1.035 11.749 -16.039 1.00 74.88 95 GLY A CA 1
ATOM 788 C C . GLY A 1 95 ? 2.060 12.546 -15.213 1.00 74.88 95 GLY A C 1
ATOM 789 O O . GLY A 1 95 ? 1.761 13.653 -14.771 1.00 74.88 95 GLY A O 1
ATOM 790 N N . PHE A 1 96 ? 3.262 12.006 -14.971 1.00 72.00 96 PHE A N 1
ATOM 791 C CA . PHE A 1 96 ? 4.387 12.725 -14.338 1.00 72.00 96 PHE A CA 1
ATOM 792 C C . PHE A 1 96 ? 5.228 13.549 -15.327 1.00 72.00 96 PHE A C 1
ATOM 794 O O . PHE A 1 96 ? 6.251 14.128 -14.938 1.00 72.00 96 PHE A O 1
ATOM 801 N N . ASP A 1 97 ? 4.802 13.591 -16.587 1.00 71.50 97 ASP A N 1
ATOM 802 C CA . ASP A 1 97 ? 5.294 14.489 -17.633 1.00 71.50 97 ASP A CA 1
ATOM 803 C C . ASP A 1 97 ? 4.845 15.950 -17.439 1.00 71.50 97 ASP A C 1
ATOM 805 O O . ASP A 1 97 ? 5.398 16.845 -18.068 1.00 71.50 97 ASP A O 1
ATOM 809 N N . GLY A 1 98 ? 3.908 16.202 -16.517 1.00 67.62 98 GLY A N 1
ATOM 810 C CA . GLY A 1 98 ? 3.333 17.522 -16.245 1.00 67.62 98 GLY A CA 1
ATOM 811 C C . GLY A 1 98 ? 1.883 17.670 -16.713 1.00 67.62 98 GLY A C 1
ATOM 812 O O . GLY A 1 98 ? 1.247 18.656 -16.363 1.00 67.62 98 GLY A O 1
ATOM 813 N N . SER A 1 99 ? 1.333 16.683 -17.429 1.00 74.00 99 SER A N 1
ATOM 814 C CA . SER A 1 99 ? -0.072 16.674 -17.867 1.00 74.00 99 SER A CA 1
ATOM 815 C C . SER A 1 99 ? -1.056 16.183 -16.792 1.00 74.00 99 SER A C 1
ATOM 817 O O . SER A 1 99 ? -2.265 16.392 -16.897 1.00 74.00 99 SER A O 1
ATOM 819 N N . GLY A 1 100 ? -0.570 15.502 -15.749 1.00 69.00 100 GLY A N 1
ATOM 820 C CA . GLY A 1 100 ? -1.421 14.843 -14.760 1.00 69.00 100 GLY A CA 1
ATOM 821 C C . GLY A 1 100 ? -2.091 15.798 -13.766 1.00 69.00 100 GLY A C 1
ATOM 822 O O . GLY A 1 100 ? -1.430 16.557 -13.068 1.00 69.00 100 GLY A O 1
ATOM 823 N N . THR A 1 101 ? -3.402 15.645 -13.562 1.00 64.56 101 THR A N 1
ATOM 824 C CA . THR A 1 101 ? -4.209 16.459 -12.622 1.00 64.56 101 THR A CA 1
ATOM 825 C C . THR A 1 101 ? -3.812 16.329 -11.147 1.00 64.56 101 THR A C 1
ATOM 827 O O . THR A 1 101 ? -4.104 17.208 -10.342 1.00 64.56 101 THR A O 1
ATOM 830 N N . ASN A 1 102 ? -3.151 15.230 -10.775 1.00 64.75 102 ASN A N 1
ATOM 831 C CA . ASN A 1 102 ? -2.696 14.952 -9.407 1.00 64.75 102 ASN A CA 1
ATOM 832 C C . ASN A 1 102 ? -1.175 14.732 -9.315 1.00 64.75 102 ASN A C 1
ATOM 834 O O . ASN A 1 102 ? -0.678 14.252 -8.293 1.00 64.75 102 ASN A O 1
ATOM 838 N N . CYS A 1 103 ? -0.432 15.032 -10.383 1.00 60.50 103 CYS A N 1
ATOM 839 C CA . CYS A 1 103 ? 1.002 14.778 -10.474 1.00 60.50 103 CYS A CA 1
ATOM 840 C C . CYS A 1 103 ? 1.749 16.091 -10.726 1.00 60.50 103 CYS A C 1
ATOM 842 O O . CYS A 1 103 ? 1.325 16.912 -11.525 1.00 60.50 103 CYS A O 1
ATOM 844 N N . GLY A 1 104 ? 2.873 16.297 -10.038 1.00 59.09 104 GLY A N 1
ATOM 845 C CA . GLY A 1 104 ? 3.821 17.341 -10.430 1.00 59.09 104 GLY A CA 1
ATOM 846 C C . GLY A 1 104 ? 4.749 16.834 -11.534 1.00 59.09 104 GLY A C 1
ATOM 847 O O . GLY A 1 104 ? 5.010 15.630 -11.609 1.00 59.09 104 GLY A O 1
ATOM 848 N N . SER A 1 105 ? 5.297 17.747 -12.331 1.00 58.69 105 SER A N 1
ATOM 849 C CA . SER A 1 105 ? 6.388 17.465 -13.266 1.00 58.69 105 SER A CA 1
ATOM 850 C C . SER A 1 105 ? 7.633 16.957 -12.514 1.00 58.69 105 SER A C 1
ATOM 852 O O . SER A 1 105 ? 7.911 17.346 -11.371 1.00 58.69 105 SER A O 1
ATOM 854 N N . GLY A 1 106 ? 8.390 16.042 -13.131 1.00 60.19 106 GLY A N 1
ATOM 855 C CA . GLY A 1 106 ? 9.706 15.634 -12.616 1.00 60.19 106 GLY A CA 1
ATOM 856 C C . GLY A 1 106 ? 10.028 14.141 -12.625 1.00 60.19 106 GLY A C 1
ATOM 857 O O . GLY A 1 106 ? 11.036 13.764 -12.030 1.00 60.19 106 GLY A O 1
ATOM 858 N N . GLY A 1 107 ? 9.208 13.294 -13.260 1.00 63.44 107 GLY A N 1
ATOM 859 C CA . GLY A 1 107 ? 9.581 11.902 -13.564 1.00 63.44 107 GLY A CA 1
ATOM 860 C C . GLY A 1 107 ? 9.890 11.016 -12.349 1.00 63.44 107 GLY A C 1
ATOM 861 O O . GLY A 1 107 ? 10.590 10.018 -12.471 1.00 63.44 107 GLY A O 1
ATOM 862 N N . LEU A 1 108 ? 9.385 11.365 -11.163 1.00 62.62 108 LEU A N 1
ATOM 863 C CA . LEU A 1 108 ? 9.733 10.725 -9.884 1.00 62.62 108 LEU A CA 1
ATOM 864 C C . LEU A 1 108 ? 9.480 9.220 -9.807 1.00 62.62 108 LEU A C 1
ATOM 866 O O . LEU A 1 108 ? 10.109 8.527 -9.009 1.00 62.62 108 LEU A O 1
ATOM 870 N N . TYR A 1 109 ? 8.525 8.761 -10.604 1.00 69.88 109 TYR A N 1
ATOM 871 C CA . TYR A 1 109 ? 8.107 7.370 -10.699 1.00 69.88 109 TYR A CA 1
ATOM 872 C C . TYR A 1 109 ? 8.273 6.835 -12.124 1.00 69.88 109 TYR A C 1
ATOM 874 O O . TYR A 1 109 ? 7.634 5.849 -12.488 1.00 69.88 109 TYR A O 1
ATOM 882 N N . ALA A 1 110 ? 9.111 7.487 -12.940 1.00 69.69 110 ALA A N 1
ATOM 883 C CA . ALA A 1 110 ? 9.497 6.940 -14.229 1.00 69.69 110 ALA A CA 1
ATOM 884 C C . ALA A 1 110 ? 10.159 5.579 -13.986 1.00 69.69 110 ALA A C 1
ATOM 886 O O . ALA A 1 110 ? 11.089 5.451 -13.189 1.00 69.69 110 ALA A O 1
ATOM 887 N N . SER A 1 111 ? 9.624 4.553 -14.633 1.00 73.19 111 SER A N 1
ATOM 888 C CA . SER A 1 111 ? 10.137 3.193 -14.562 1.00 73.19 111 SER A CA 1
ATOM 889 C C . SER A 1 111 ? 10.212 2.637 -15.971 1.00 73.19 111 SER A C 1
ATOM 891 O O . SER A 1 111 ? 9.392 2.990 -16.818 1.00 73.19 111 SER A O 1
ATOM 893 N N . ASN A 1 112 ? 11.197 1.777 -16.209 1.00 82.19 112 ASN A N 1
ATOM 894 C CA . ASN A 1 112 ? 11.274 1.035 -17.456 1.00 82.19 112 ASN A CA 1
ATOM 895 C C . ASN A 1 112 ? 10.220 -0.070 -17.416 1.00 82.19 112 ASN A C 1
ATOM 897 O O . ASN A 1 112 ? 10.207 -0.881 -16.483 1.00 82.19 112 ASN A O 1
ATOM 901 N N . LEU A 1 113 ? 9.343 -0.078 -18.416 1.00 87.62 113 LEU A N 1
ATOM 902 C CA . LEU A 1 113 ? 8.358 -1.133 -18.594 1.00 87.62 113 LEU A CA 1
ATOM 903 C C . LEU A 1 113 ? 9.051 -2.445 -18.945 1.00 87.62 113 LEU A C 1
ATOM 905 O O . LEU A 1 113 ? 9.916 -2.502 -19.818 1.00 87.62 113 LEU A O 1
ATOM 909 N N . PHE A 1 114 ? 8.644 -3.508 -18.266 1.00 91.00 114 PHE A N 1
ATOM 910 C CA . PHE A 1 114 ? 8.991 -4.863 -18.643 1.00 91.00 114 PHE A CA 1
ATOM 911 C C . PHE A 1 114 ? 7.951 -5.358 -19.650 1.00 91.00 114 PHE A C 1
ATOM 913 O O . PHE A 1 114 ? 6.791 -5.557 -19.301 1.00 91.00 114 PHE A O 1
ATOM 920 N N . MET A 1 115 ? 8.375 -5.496 -20.907 1.00 91.25 115 MET A N 1
ATOM 921 C CA . MET A 1 115 ? 7.489 -5.800 -22.040 1.00 91.25 115 MET A CA 1
ATOM 922 C C . MET A 1 115 ? 7.262 -7.302 -22.254 1.00 91.25 115 MET A C 1
ATOM 924 O O . MET A 1 115 ? 6.459 -7.692 -23.098 1.00 91.25 115 MET A O 1
ATOM 928 N N . GLU A 1 116 ? 7.963 -8.147 -21.503 1.00 91.50 116 GLU A N 1
ATOM 929 C CA . GLU A 1 116 ? 7.849 -9.598 -21.598 1.00 91.50 116 GLU A CA 1
ATOM 930 C C . GLU A 1 116 ? 6.857 -10.157 -20.575 1.00 91.50 116 GLU A C 1
ATOM 932 O O . GLU A 1 116 ? 6.490 -9.519 -19.582 1.00 91.50 116 GLU A O 1
ATOM 937 N N . ARG A 1 117 ? 6.436 -11.406 -20.798 1.00 88.88 117 ARG A N 1
ATOM 938 C CA . ARG A 1 117 ? 5.594 -12.119 -19.843 1.00 88.88 117 ARG A CA 1
ATOM 939 C C . ARG A 1 117 ? 6.397 -12.421 -18.585 1.00 88.88 117 ARG A C 1
ATOM 941 O O . ARG A 1 117 ? 7.376 -13.158 -18.615 1.00 88.88 117 ARG A O 1
ATOM 948 N N . LEU A 1 118 ? 5.924 -11.896 -17.465 1.00 89.25 118 LEU A N 1
ATOM 949 C CA . LEU A 1 118 ? 6.523 -12.157 -16.170 1.00 89.25 118 LEU A CA 1
ATOM 950 C C . LEU A 1 118 ? 6.145 -13.577 -15.686 1.00 89.25 118 LEU A C 1
ATOM 952 O O . LEU A 1 118 ? 4.959 -13.927 -15.741 1.00 89.25 118 LEU A O 1
ATOM 956 N N . PRO A 1 119 ? 7.108 -14.411 -15.244 1.00 88.44 119 PRO A N 1
ATOM 957 C CA . PRO A 1 119 ? 6.818 -15.754 -14.749 1.00 88.44 119 PRO A CA 1
ATOM 958 C C . PRO A 1 119 ? 5.903 -15.704 -13.522 1.00 88.44 119 PRO A C 1
ATOM 960 O O . PRO A 1 119 ? 6.186 -15.013 -12.541 1.00 88.44 119 PRO A O 1
ATOM 963 N N . VAL A 1 120 ? 4.790 -16.438 -13.572 1.00 87.62 120 VAL A N 1
ATOM 964 C CA . VAL A 1 120 ? 3.864 -16.568 -12.442 1.00 87.62 120 VAL A CA 1
ATOM 965 C C . VAL A 1 120 ? 3.903 -18.006 -11.963 1.00 87.62 120 VAL A C 1
ATOM 967 O O . VAL A 1 120 ? 3.246 -18.885 -12.519 1.00 87.62 120 VAL A O 1
ATOM 970 N N . GLU A 1 121 ? 4.692 -18.228 -10.923 1.00 91.94 121 GLU A N 1
ATOM 971 C CA . GLU A 1 121 ? 4.798 -19.515 -10.251 1.00 91.94 121 GLU A CA 1
ATOM 972 C C . GLU A 1 121 ? 3.931 -19.528 -8.992 1.00 91.94 121 GLU A C 1
ATOM 974 O O . GLU A 1 121 ? 3.669 -18.496 -8.365 1.00 91.94 121 GLU A O 1
ATOM 979 N N . LYS A 1 122 ? 3.458 -20.716 -8.605 1.00 94.00 122 LYS A N 1
ATOM 980 C CA . LYS A 1 122 ? 2.672 -20.865 -7.381 1.00 94.00 122 LYS A CA 1
ATOM 981 C C . LYS A 1 122 ? 3.575 -20.633 -6.169 1.00 94.00 122 LYS A C 1
ATOM 983 O O . LYS A 1 122 ? 4.393 -21.479 -5.827 1.00 94.00 122 LYS A O 1
ATOM 988 N N . ILE A 1 123 ? 3.364 -19.518 -5.477 1.00 94.94 123 ILE A N 1
ATOM 989 C CA . ILE A 1 123 ? 4.058 -19.212 -4.224 1.00 94.94 123 ILE A CA 1
ATOM 990 C C . ILE A 1 123 ? 3.431 -20.032 -3.090 1.00 94.94 123 ILE A C 1
ATOM 992 O O . ILE A 1 123 ? 2.227 -19.939 -2.837 1.00 94.94 123 ILE A O 1
ATOM 996 N N . SER A 1 124 ? 4.249 -20.831 -2.405 1.00 94.44 124 SER A N 1
ATOM 997 C CA . SER A 1 124 ? 3.850 -21.621 -1.239 1.00 94.44 124 SER A CA 1
ATOM 998 C C . SER A 1 124 ? 4.996 -21.668 -0.219 1.00 94.44 124 SER A C 1
ATOM 1000 O O . SER A 1 124 ? 6.114 -21.997 -0.612 1.00 94.44 124 SER A O 1
ATOM 1002 N N . PRO A 1 125 ? 4.748 -21.389 1.074 1.00 95.31 125 PRO A N 1
ATOM 1003 C CA . PRO A 1 125 ? 3.470 -20.970 1.658 1.00 95.31 125 PRO A CA 1
ATOM 1004 C C . PRO A 1 125 ? 3.063 -19.542 1.244 1.00 95.31 125 PRO A C 1
ATOM 1006 O O . PRO A 1 125 ? 3.891 -18.736 0.823 1.00 95.31 125 PRO A O 1
ATOM 1009 N N . VAL A 1 126 ? 1.770 -19.218 1.363 1.00 96.25 126 VAL A N 1
ATOM 1010 C CA . VAL A 1 126 ? 1.253 -17.863 1.095 1.00 96.25 126 VAL A CA 1
ATOM 1011 C C . VAL A 1 126 ? 1.558 -16.973 2.300 1.00 96.25 126 VAL A C 1
ATOM 1013 O O . VAL A 1 126 ? 0.759 -16.859 3.227 1.00 96.25 126 VAL A O 1
ATOM 1016 N N . THR A 1 127 ? 2.742 -16.367 2.301 1.00 97.38 127 THR A N 1
ATOM 1017 C CA . THR A 1 127 ? 3.222 -15.485 3.374 1.00 97.38 127 THR A CA 1
ATOM 1018 C C . THR A 1 127 ? 3.690 -14.145 2.826 1.00 97.38 127 THR A C 1
ATOM 1020 O O . THR A 1 127 ? 4.067 -14.028 1.660 1.00 97.38 127 THR A O 1
ATOM 1023 N N . GLU A 1 128 ? 3.703 -13.118 3.676 1.00 97.75 128 GLU A N 1
ATOM 1024 C CA . GLU A 1 128 ? 4.273 -11.821 3.311 1.00 97.75 128 GLU A CA 1
ATOM 1025 C C . GLU A 1 128 ? 5.772 -11.935 3.001 1.00 97.75 128 GLU A C 1
ATOM 1027 O O . GLU A 1 128 ? 6.548 -12.506 3.768 1.00 97.75 128 GLU A O 1
ATOM 1032 N N . ASN A 1 129 ? 6.201 -11.329 1.896 1.00 97.62 129 ASN A N 1
ATOM 1033 C CA . ASN A 1 129 ? 7.605 -11.202 1.551 1.00 97.62 129 ASN A CA 1
ATOM 1034 C C . ASN A 1 129 ? 8.230 -10.010 2.298 1.00 97.62 129 ASN A C 1
ATOM 1036 O O . ASN A 1 129 ? 8.128 -8.852 1.879 1.00 97.62 129 ASN A O 1
ATOM 1040 N N . LEU A 1 130 ? 8.910 -10.300 3.408 1.00 97.06 130 LEU A N 1
ATOM 1041 C CA . LEU A 1 130 ? 9.546 -9.280 4.250 1.00 97.06 130 LEU A CA 1
ATOM 1042 C C . LEU A 1 130 ? 10.693 -8.542 3.543 1.00 97.06 130 LEU A C 1
ATOM 1044 O O . LEU A 1 130 ? 10.903 -7.357 3.801 1.00 97.06 130 LEU A O 1
ATOM 1048 N N . ALA A 1 131 ? 11.397 -9.195 2.613 1.00 97.12 131 ALA A N 1
ATOM 1049 C CA . ALA A 1 131 ? 12.444 -8.546 1.826 1.00 97.12 131 ALA A CA 1
ATOM 1050 C C . ALA A 1 131 ? 11.857 -7.481 0.884 1.00 97.12 131 ALA A C 1
ATOM 1052 O O . ALA A 1 131 ? 12.396 -6.377 0.783 1.00 97.12 131 ALA A O 1
ATOM 1053 N N . ALA A 1 132 ? 10.717 -7.767 0.249 1.00 96.62 132 ALA A N 1
ATOM 1054 C CA . ALA A 1 132 ? 9.990 -6.793 -0.559 1.00 96.62 132 ALA A CA 1
ATOM 1055 C C . ALA A 1 132 ? 9.444 -5.645 0.302 1.00 96.62 132 ALA A C 1
ATOM 1057 O O . ALA A 1 132 ? 9.596 -4.477 -0.059 1.00 96.62 132 ALA A O 1
ATOM 1058 N N . ARG A 1 133 ? 8.893 -5.952 1.485 1.00 97.38 133 ARG A N 1
ATOM 1059 C CA . ARG A 1 133 ? 8.455 -4.932 2.451 1.00 97.38 133 ARG A CA 1
ATOM 1060 C C . ARG A 1 133 ? 9.596 -3.990 2.844 1.00 97.38 133 ARG A C 1
ATOM 1062 O O . ARG A 1 133 ? 9.414 -2.772 2.840 1.00 97.38 133 ARG A O 1
ATOM 1069 N N . TYR A 1 134 ? 10.777 -4.537 3.124 1.00 97.25 134 TYR A N 1
ATOM 1070 C CA . TYR A 1 134 ? 11.972 -3.752 3.430 1.00 97.25 134 TYR A CA 1
ATOM 1071 C C . TYR A 1 134 ? 12.451 -2.918 2.231 1.00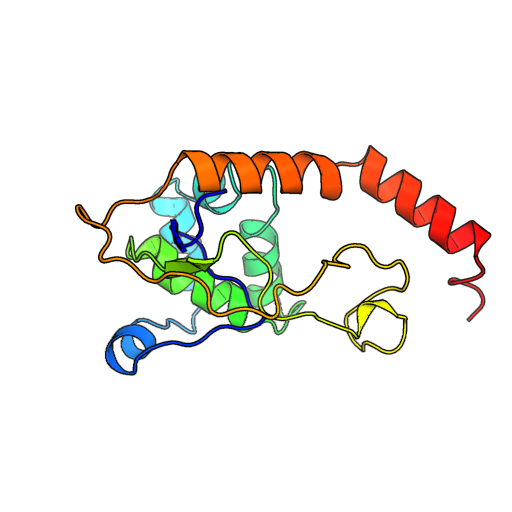 97.25 134 TYR A C 1
ATOM 1073 O O . TYR A 1 134 ? 12.833 -1.758 2.394 1.00 97.25 134 TYR A O 1
ATOM 1081 N N . ALA A 1 135 ? 12.385 -3.456 1.009 1.00 96.25 135 ALA A N 1
ATOM 1082 C CA . ALA A 1 135 ? 12.720 -2.705 -0.201 1.00 96.25 135 ALA A CA 1
ATOM 1083 C C . ALA A 1 135 ? 11.792 -1.491 -0.399 1.00 96.25 135 ALA A C 1
ATOM 1085 O O . ALA A 1 135 ? 12.273 -0.393 -0.688 1.00 96.25 135 ALA A O 1
ATOM 1086 N N . PHE A 1 136 ? 10.486 -1.662 -0.169 1.00 95.12 136 PHE A N 1
ATOM 1087 C CA . PHE A 1 136 ? 9.503 -0.573 -0.173 1.00 95.12 136 PHE A CA 1
ATOM 1088 C C . PHE A 1 136 ? 9.814 0.472 0.899 1.00 95.12 136 PHE A C 1
ATOM 1090 O O . PHE A 1 136 ? 9.831 1.669 0.614 1.00 95.12 136 PHE A O 1
ATOM 1097 N N . GLU A 1 137 ? 10.114 0.029 2.121 1.00 96.31 137 GLU A N 1
ATOM 1098 C CA . GLU A 1 137 ? 10.522 0.917 3.207 1.00 96.31 137 GLU A CA 1
ATOM 1099 C C . GLU A 1 137 ? 11.743 1.761 2.809 1.00 96.31 137 GLU A C 1
ATOM 1101 O O . GLU A 1 137 ? 11.706 2.991 2.902 1.00 96.31 137 GLU A O 1
ATOM 1106 N N . LYS A 1 138 ? 12.809 1.120 2.315 1.00 95.31 138 LYS A N 1
ATOM 1107 C CA . LYS A 1 138 ? 14.034 1.796 1.870 1.00 95.31 138 LYS A CA 1
ATOM 1108 C C . LYS A 1 138 ? 13.737 2.813 0.768 1.00 95.31 138 LYS A C 1
ATOM 1110 O O . LYS A 1 138 ? 14.179 3.959 0.867 1.00 95.31 138 LYS A O 1
ATOM 1115 N N . TYR A 1 139 ? 12.953 2.421 -0.235 1.00 92.62 139 TYR A N 1
ATOM 1116 C CA . TYR A 1 139 ? 12.531 3.308 -1.316 1.00 92.62 139 TYR A CA 1
ATOM 1117 C C . TYR A 1 139 ? 11.774 4.529 -0.783 1.00 92.62 139 TYR A C 1
ATOM 1119 O O . TYR A 1 139 ? 12.093 5.665 -1.142 1.00 92.62 139 TYR A O 1
ATOM 1127 N N . TYR A 1 140 ? 10.809 4.338 0.120 1.00 93.81 140 TYR A N 1
ATOM 1128 C CA . TYR A 1 140 ? 10.060 5.450 0.699 1.00 93.81 140 TYR A CA 1
ATOM 1129 C C . TYR A 1 140 ? 10.932 6.356 1.565 1.00 93.81 140 TYR A C 1
ATOM 1131 O O . TYR A 1 140 ? 10.794 7.573 1.464 1.00 93.81 140 TYR A O 1
ATOM 1139 N N . ARG A 1 141 ? 11.878 5.822 2.347 1.00 93.06 141 ARG A N 1
ATOM 1140 C CA . ARG A 1 141 ? 12.830 6.657 3.103 1.00 93.06 141 ARG A CA 1
ATOM 1141 C C . ARG A 1 141 ? 13.665 7.527 2.168 1.00 93.06 141 ARG A C 1
ATOM 1143 O O . ARG A 1 141 ? 13.810 8.721 2.420 1.00 93.06 141 ARG A O 1
ATOM 1150 N N . GLN A 1 142 ? 14.154 6.962 1.067 1.00 89.12 142 GLN A N 1
ATOM 1151 C CA . GLN A 1 142 ? 14.934 7.701 0.073 1.00 89.12 142 GLN A CA 1
ATOM 1152 C C . GLN A 1 142 ? 14.099 8.772 -0.636 1.00 89.12 142 GLN A C 1
ATOM 1154 O O . GLN A 1 142 ? 14.554 9.899 -0.803 1.00 89.12 142 GLN A O 1
ATOM 1159 N N . THR A 1 143 ? 12.862 8.451 -1.017 1.00 85.44 143 THR A N 1
ATOM 1160 C CA . THR A 1 143 ? 12.020 9.328 -1.845 1.00 85.44 143 THR A CA 1
ATOM 1161 C C . THR A 1 143 ? 11.086 10.235 -1.056 1.00 85.44 143 THR A C 1
ATOM 1163 O O . THR A 1 143 ? 10.529 11.160 -1.635 1.00 85.44 143 THR A O 1
ATOM 1166 N N . ASN A 1 144 ? 10.882 10.037 0.245 1.00 84.44 144 ASN A N 1
ATOM 1167 C CA . ASN A 1 144 ? 9.985 10.854 1.075 1.00 84.44 144 ASN A CA 1
ATOM 1168 C C . ASN A 1 144 ? 10.678 11.550 2.250 1.00 84.44 144 ASN A C 1
ATOM 1170 O O . ASN A 1 144 ? 9.991 12.241 3.017 1.00 84.44 144 ASN A O 1
ATOM 1174 N N . SER A 1 145 ? 12.007 11.450 2.345 1.00 83.44 145 SER A N 1
ATOM 1175 C CA . SER A 1 145 ? 12.819 12.236 3.275 1.00 83.44 145 SER A CA 1
ATOM 1176 C C . SER A 1 145 ? 12.673 13.742 3.039 1.00 83.44 145 SER A C 1
ATOM 1178 O O . SER A 1 145 ? 12.290 14.209 1.959 1.00 83.44 145 SER A O 1
ATOM 1180 N N . PHE A 1 146 ? 12.982 14.515 4.081 1.00 81.94 146 PHE A N 1
ATOM 1181 C CA . PHE A 1 146 ? 12.996 15.973 4.011 1.00 81.94 146 PHE A CA 1
ATOM 1182 C C . PHE A 1 146 ? 13.965 16.470 2.933 1.00 81.94 146 PHE A C 1
ATOM 1184 O O . PHE A 1 146 ? 13.573 17.266 2.085 1.00 81.94 146 PHE A O 1
ATOM 1191 N N . THR A 1 147 ? 15.182 15.924 2.902 1.00 82.25 147 THR A N 1
ATOM 1192 C CA . THR A 1 147 ? 16.210 16.263 1.910 1.00 82.25 147 THR A CA 1
ATOM 1193 C C . THR A 1 147 ? 15.736 15.975 0.488 1.00 82.25 147 THR A C 1
ATOM 1195 O O . THR A 1 147 ? 15.792 16.861 -0.361 1.00 82.25 147 THR A O 1
ATOM 1198 N N . ALA A 1 148 ? 15.158 14.799 0.225 1.00 83.56 148 ALA A N 1
ATOM 1199 C CA . ALA A 1 148 ? 14.622 14.480 -1.096 1.00 83.56 148 ALA A CA 1
ATOM 1200 C C . ALA A 1 148 ? 13.474 15.415 -1.501 1.00 83.56 148 ALA A C 1
ATOM 1202 O O . ALA A 1 148 ? 13.336 15.776 -2.669 1.00 83.56 148 ALA A O 1
ATOM 1203 N N . LYS A 1 149 ? 12.609 15.817 -0.560 1.00 83.69 149 LYS A N 1
ATOM 1204 C CA . LYS A 1 149 ? 11.549 16.810 -0.815 1.00 83.69 149 LYS A CA 1
ATOM 1205 C C . LYS A 1 149 ? 12.123 18.198 -1.110 1.00 83.69 149 LYS A C 1
ATOM 1207 O O . LYS A 1 149 ? 11.674 18.821 -2.067 1.00 83.69 149 LYS A O 1
ATOM 1212 N N . ALA A 1 150 ? 13.120 18.643 -0.350 1.00 84.25 150 ALA A N 1
ATOM 1213 C CA . ALA A 1 150 ? 13.786 19.928 -0.547 1.00 84.25 150 ALA A CA 1
ATOM 1214 C C . ALA A 1 150 ? 14.496 19.993 -1.907 1.00 84.25 150 ALA A C 1
ATOM 1216 O O . ALA A 1 150 ? 14.219 20.895 -2.692 1.00 84.25 150 ALA A O 1
ATOM 1217 N N . VAL A 1 151 ? 15.308 18.984 -2.242 1.00 85.50 151 VAL A N 1
ATOM 1218 C CA . VAL A 1 151 ? 16.005 18.891 -3.538 1.00 85.50 151 VAL A CA 1
ATOM 1219 C C . VAL A 1 151 ? 15.017 18.925 -4.702 1.00 85.50 151 VAL A C 1
ATOM 1221 O O . VAL A 1 151 ? 15.235 19.640 -5.675 1.00 85.50 151 VAL A O 1
ATOM 1224 N N . ARG A 1 152 ? 13.901 18.190 -4.612 1.00 82.25 152 ARG A N 1
ATOM 1225 C CA . ARG A 1 152 ? 12.862 18.226 -5.653 1.00 82.25 152 ARG A CA 1
ATOM 1226 C C . ARG A 1 152 ? 12.209 19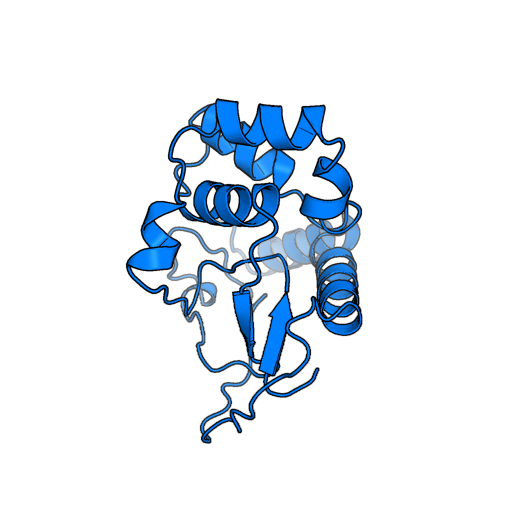.591 -5.780 1.00 82.25 152 ARG A C 1
ATOM 1228 O O . ARG A 1 152 ? 11.978 20.029 -6.900 1.00 82.25 152 ARG A O 1
ATOM 1235 N N . ARG A 1 153 ? 11.919 20.255 -4.659 1.00 81.69 153 ARG A N 1
ATOM 1236 C CA . ARG A 1 153 ? 11.354 21.606 -4.676 1.00 81.69 153 ARG A CA 1
ATOM 1237 C C . ARG A 1 153 ? 12.305 22.581 -5.369 1.00 81.69 153 ARG A C 1
ATOM 1239 O O . ARG A 1 153 ? 11.861 23.265 -6.278 1.00 81.69 153 ARG A O 1
ATOM 1246 N N . ILE A 1 154 ? 13.595 22.553 -5.027 1.00 84.19 154 ILE A N 1
ATOM 1247 C CA . ILE A 1 154 ? 14.633 23.372 -5.676 1.00 84.19 154 ILE A CA 1
ATOM 1248 C C . ILE A 1 154 ? 14.689 23.087 -7.181 1.00 84.19 154 ILE A C 1
ATOM 1250 O O . ILE A 1 154 ? 14.619 24.013 -7.979 1.00 84.19 154 ILE A O 1
ATOM 1254 N N . LYS A 1 155 ? 14.751 21.810 -7.584 1.00 80.44 155 LYS A N 1
ATOM 1255 C CA . LYS A 1 155 ? 14.783 21.425 -9.006 1.00 80.44 155 LYS A CA 1
ATOM 1256 C C . LYS A 1 155 ? 13.558 21.911 -9.786 1.00 80.44 155 LYS A C 1
ATOM 1258 O O . LYS A 1 155 ? 13.716 22.304 -10.933 1.00 80.44 155 LYS A O 1
ATOM 1263 N N . ARG A 1 156 ? 12.365 21.883 -9.183 1.00 75.38 156 ARG A N 1
ATOM 1264 C CA . ARG A 1 156 ? 11.134 22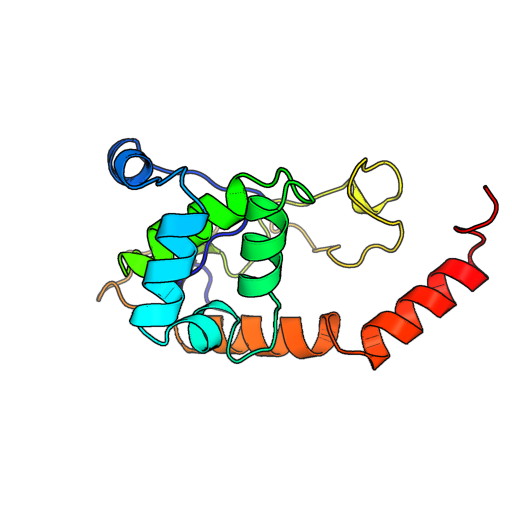.408 -9.800 1.00 75.38 156 ARG A CA 1
ATOM 1265 C C . ARG A 1 156 ? 11.161 23.931 -9.924 1.00 75.38 156 ARG A C 1
ATOM 1267 O O . ARG A 1 156 ? 10.822 24.460 -10.973 1.00 75.38 156 ARG A O 1
ATOM 1274 N N . THR A 1 157 ? 11.636 24.635 -8.894 1.00 78.31 157 THR A N 1
ATOM 1275 C CA . THR A 1 157 ? 11.809 26.096 -8.940 1.00 78.31 157 THR A CA 1
ATOM 1276 C C . THR A 1 157 ? 12.803 26.520 -10.018 1.00 78.31 157 THR A C 1
ATOM 1278 O O . THR A 1 157 ? 12.493 27.413 -10.792 1.00 78.31 157 THR A O 1
ATOM 1281 N N . LEU A 1 158 ? 13.943 25.834 -10.144 1.00 78.25 158 LEU A N 1
ATOM 1282 C CA . LEU A 1 158 ? 14.930 26.113 -11.196 1.00 78.25 158 LEU A CA 1
ATOM 1283 C C . LEU A 1 158 ? 14.422 25.817 -12.618 1.00 78.25 158 LEU A C 1
ATOM 1285 O O . LEU A 1 158 ? 14.986 26.331 -13.576 1.00 78.25 158 LEU A O 1
ATOM 1289 N N . LYS A 1 159 ? 13.384 24.986 -12.767 1.00 71.69 159 LYS A N 1
ATOM 1290 C CA . LYS A 1 159 ? 12.738 24.689 -14.054 1.00 71.69 159 LYS A CA 1
ATOM 1291 C C . LYS A 1 159 ? 11.608 25.658 -14.422 1.00 71.69 159 LYS A C 1
ATOM 1293 O O . LYS A 1 159 ? 11.052 25.510 -15.501 1.00 71.69 159 LYS A O 1
ATOM 1298 N N . GLY A 1 160 ? 11.260 26.606 -13.549 1.00 65.44 160 GLY A N 1
ATOM 1299 C CA . GLY A 1 160 ? 10.161 27.547 -13.791 1.00 65.44 160 GLY A CA 1
ATOM 1300 C C . GLY A 1 160 ? 8.759 26.986 -13.514 1.00 65.44 160 GLY A C 1
ATOM 1301 O O . GLY A 1 160 ? 7.778 27.651 -13.808 1.00 65.44 160 GLY A O 1
ATOM 1302 N N . ASP A 1 161 ? 8.623 25.811 -12.879 1.00 61.66 161 ASP A N 1
ATOM 1303 C CA . ASP A 1 161 ? 7.316 25.161 -12.619 1.00 61.66 161 ASP A CA 1
ATOM 1304 C C . ASP A 1 161 ? 6.384 25.944 -11.654 1.00 61.66 161 ASP A C 1
ATOM 1306 O O . ASP A 1 161 ? 5.313 25.450 -11.296 1.00 61.66 161 ASP A O 1
ATOM 1310 N N . PHE A 1 162 ? 6.815 27.103 -11.145 1.00 57.62 162 PHE A N 1
ATOM 1311 C CA . PHE A 1 162 ? 6.054 27.961 -10.226 1.00 57.62 162 PHE A CA 1
ATOM 1312 C C . PHE A 1 162 ? 5.750 29.351 -10.809 1.00 57.62 162 PHE A C 1
ATOM 1314 O O . PHE A 1 162 ? 5.218 30.188 -10.085 1.00 57.62 162 PHE A O 1
ATOM 1321 N N . GLU A 1 163 ? 6.073 29.606 -12.081 1.00 43.56 163 GLU A N 1
ATOM 1322 C CA . GLU A 1 163 ? 5.551 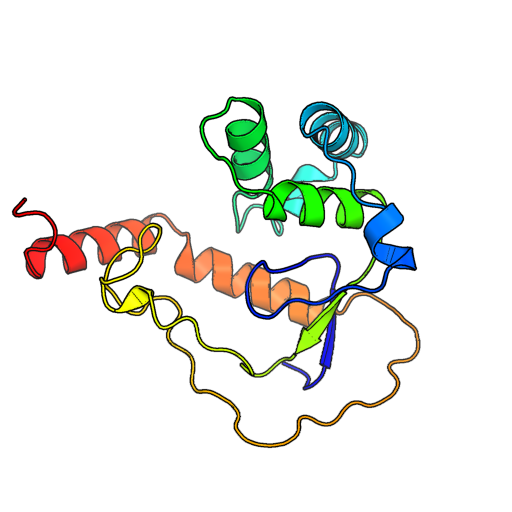30.765 -12.814 1.00 43.56 163 GLU A CA 1
ATOM 1323 C C . GLU A 1 163 ? 4.162 30.413 -13.369 1.00 43.56 163 GLU A C 1
ATOM 1325 O O . GLU A 1 163 ? 4.013 30.000 -14.517 1.00 43.56 163 GLU A O 1
ATOM 1330 N N . ALA A 1 164 ? 3.152 30.503 -12.501 1.00 41.91 164 ALA A N 1
ATOM 1331 C CA . ALA A 1 164 ? 1.729 30.555 -12.837 1.00 41.91 164 ALA A CA 1
ATOM 1332 C C . ALA A 1 164 ? 0.971 31.282 -11.720 1.00 41.91 164 ALA A C 1
ATOM 1334 O O . ALA A 1 164 ? 1.165 30.900 -10.540 1.00 41.91 164 ALA A O 1
#

Sequence (164 aa):
MPDTFFIKWTGSWGWATWDKSWKHFNPNGQALLKELETGKLTRTFDFNGAYRFTRMLRRQIEGKNNSWAIRWNASLFVKDILSLNAGRSLVQNTGFDGSGTNCGSGGLYASNLFMERLPVEKISPVTENLAARYAFEKYYRQTNSFTAKAVRRIKRTLKGDFEA

pLDDT: mean 89.41, std 11.86, range [41.91, 98.75]

Foldseek 3Di:
DAFKFKALFDDPFPDDDDPVLVVLQDQDLVVLLCLCVVVVNLCVLCLNVLHRLSVVSVCCNVVVDVDSRSSSSSSCNSVVHIDMDGPAAQDDDPCLCPVDPPHDHDCLPPHDHDPDDRDDDDDPPRDHDVVVSVVVSVSSNCCVPPVNVVVVVVVCVVVVVPVD

Secondary structure (DSSP, 8-state):
--SEEEES---SSS----HHHHTT----HHHHHHHHHHTT-HHHHTTTTTS-HHHHHHHHHTTS---HHHHHHHHHHHTT--EEEESS-S---GGGGTT-TT--SS-TT------SPPP----SS----HHHHHHHHHHHHHHHSHHHHHHHHHHHHHTTTT--

Radius of gyration: 17.18 Å; chains: 1; bounding box: 33×52×41 Å